Protein AF-A0A009HPF0-F1 (afdb_monomer_lite)

Sequence (62 aa):
MSFRAAADELGVTQGAIAQQVRALEEHLGVTLFQRLPRGLALTPEGANYLVNMTHAFDILTE

Structure (mmCIF, N/CA/C/O backbone):
data_AF-A0A009HPF0-F1
#
_entry.id   AF-A0A009HPF0-F1
#
loop_
_atom_site.group_PDB
_atom_site.id
_atom_site.type_symbol
_atom_site.label_atom_id
_atom_site.label_alt_id
_atom_site.label_comp_id
_atom_site.label_asym_id
_atom_site.label_entity_id
_atom_site.label_seq_id
_atom_site.pdbx_PDB_ins_code
_atom_site.Cartn_x
_atom_site.Cartn_y
_atom_site.Cartn_z
_atom_site.occupancy
_atom_site.B_iso_or_equiv
_atom_site.auth_seq_id
_atom_site.auth_comp_id
_atom_site.auth_asym_id
_atom_site.auth_atom_id
_atom_site.pdbx_PDB_model_num
ATOM 1 N N . MET A 1 1 ? 3.795 -8.979 7.021 1.00 76.38 1 MET A N 1
ATOM 2 C CA . MET A 1 1 ? 3.756 -8.194 5.766 1.00 76.38 1 MET A CA 1
ATOM 3 C C . MET A 1 1 ? 4.868 -7.146 5.793 1.00 76.38 1 MET A C 1
ATOM 5 O O . MET A 1 1 ? 5.128 -6.606 6.864 1.00 76.38 1 MET A O 1
ATOM 9 N N . SER A 1 2 ? 5.563 -6.875 4.680 1.00 88.31 2 SER A N 1
ATOM 10 C CA . SER A 1 2 ? 6.533 -5.765 4.595 1.00 88.31 2 SER A CA 1
ATOM 11 C C . SER A 1 2 ? 6.514 -5.115 3.206 1.00 88.31 2 SER A C 1
ATOM 13 O O . SER A 1 2 ? 6.359 -5.824 2.216 1.00 88.31 2 SER A O 1
ATOM 15 N N . PHE A 1 3 ? 6.718 -3.793 3.119 1.00 90.25 3 PHE A N 1
ATOM 16 C CA . PHE A 1 3 ? 6.813 -3.100 1.823 1.00 90.25 3 PHE A CA 1
ATOM 17 C C . PHE A 1 3 ? 8.021 -3.536 1.005 1.00 90.25 3 PHE A C 1
ATOM 19 O O . PHE A 1 3 ? 7.978 -3.461 -0.213 1.00 90.25 3 PHE A O 1
ATOM 26 N N . ARG A 1 4 ? 9.091 -3.998 1.660 1.00 92.69 4 ARG A N 1
ATOM 27 C CA . ARG A 1 4 ? 10.253 -4.543 0.961 1.00 92.69 4 ARG A CA 1
ATOM 28 C C . ARG A 1 4 ? 9.880 -5.807 0.189 1.00 92.69 4 ARG A C 1
ATOM 30 O O . ARG A 1 4 ? 10.127 -5.861 -1.000 1.00 92.69 4 ARG A O 1
ATOM 37 N N . ALA A 1 5 ? 9.222 -6.759 0.849 1.00 91.94 5 ALA A N 1
ATOM 38 C CA . ALA A 1 5 ? 8.795 -7.996 0.197 1.00 91.94 5 ALA A CA 1
ATOM 39 C C . ALA A 1 5 ? 7.826 -7.729 -0.969 1.00 91.94 5 ALA A C 1
ATOM 41 O O . ALA A 1 5 ? 7.995 -8.303 -2.035 1.00 91.94 5 ALA A O 1
ATOM 42 N N . ALA A 1 6 ? 6.867 -6.811 -0.792 1.00 91.94 6 ALA A N 1
ATOM 43 C CA . ALA A 1 6 ? 5.956 -6.416 -1.870 1.00 91.94 6 ALA A CA 1
ATOM 44 C C . ALA A 1 6 ? 6.686 -5.726 -3.037 1.00 91.94 6 ALA A C 1
ATOM 46 O O . ALA A 1 6 ? 6.355 -5.940 -4.197 1.00 91.94 6 ALA A O 1
ATOM 47 N N . ALA A 1 7 ? 7.688 -4.895 -2.741 1.00 93.62 7 ALA A N 1
ATOM 48 C CA . ALA A 1 7 ? 8.497 -4.247 -3.766 1.00 93.62 7 ALA A CA 1
ATOM 49 C C . ALA A 1 7 ? 9.330 -5.259 -4.565 1.00 93.62 7 ALA A C 1
ATOM 51 O O . ALA A 1 7 ? 9.389 -5.152 -5.787 1.00 93.62 7 ALA A O 1
ATOM 52 N N . ASP A 1 8 ? 9.907 -6.255 -3.885 1.00 95.62 8 ASP A N 1
ATOM 53 C CA . ASP A 1 8 ? 10.663 -7.341 -4.514 1.00 95.62 8 ASP A CA 1
ATOM 54 C C . ASP A 1 8 ? 9.759 -8.181 -5.441 1.00 95.62 8 ASP A C 1
ATOM 56 O O . ASP A 1 8 ? 10.151 -8.485 -6.565 1.00 95.62 8 ASP A O 1
ATOM 60 N N . GLU A 1 9 ? 8.531 -8.499 -5.012 1.00 94.38 9 GLU A N 1
ATOM 61 C CA . GLU A 1 9 ? 7.533 -9.230 -5.813 1.00 94.38 9 GLU A CA 1
ATOM 62 C C . GLU A 1 9 ? 7.096 -8.456 -7.067 1.00 94.38 9 GLU A C 1
ATOM 64 O O . GLU A 1 9 ? 6.941 -9.035 -8.140 1.00 94.38 9 GLU A O 1
ATOM 69 N N . LEU A 1 10 ? 6.945 -7.135 -6.946 1.00 92.69 10 LEU A N 1
ATOM 70 C CA . LEU A 1 10 ? 6.488 -6.260 -8.028 1.00 92.69 10 LEU A CA 1
ATOM 71 C C . LEU A 1 10 ? 7.633 -5.692 -8.888 1.00 92.69 10 LEU A C 1
ATOM 73 O O . LEU A 1 10 ? 7.375 -4.924 -9.813 1.00 92.69 10 LEU A O 1
ATOM 77 N N . GLY A 1 11 ? 8.894 -6.039 -8.600 1.00 95.56 11 GLY A N 1
ATOM 78 C CA . GLY A 1 11 ? 10.060 -5.568 -9.356 1.00 95.56 11 GLY A CA 1
ATOM 79 C C . GLY A 1 11 ? 10.321 -4.060 -9.241 1.00 95.56 11 GLY A C 1
ATOM 80 O O . GLY A 1 11 ? 10.859 -3.450 -10.165 1.00 95.56 11 GLY A O 1
ATOM 81 N N . VAL A 1 12 ? 9.934 -3.439 -8.124 1.00 95.88 12 VAL A N 1
ATOM 82 C CA . VAL A 1 12 ? 10.062 -1.991 -7.885 1.00 95.88 12 VAL A CA 1
ATOM 83 C C . VAL A 1 12 ? 10.868 -1.693 -6.620 1.00 95.88 12 VAL A C 1
ATOM 85 O O . VAL A 1 12 ? 11.265 -2.584 -5.875 1.00 95.88 12 VAL A O 1
ATOM 88 N N . THR A 1 13 ? 11.136 -0.414 -6.343 1.00 96.44 13 THR A N 1
ATOM 89 C CA . THR A 1 13 ? 11.829 -0.029 -5.107 1.00 96.44 13 THR A CA 1
ATOM 90 C C . THR A 1 13 ? 10.865 0.026 -3.922 1.00 96.44 13 THR A C 1
ATOM 92 O O . THR A 1 13 ? 9.706 0.425 -4.048 1.00 96.44 13 THR A O 1
ATOM 95 N N . GLN A 1 14 ? 11.364 -0.285 -2.722 1.00 93.75 14 GLN A N 1
ATOM 96 C CA . GLN A 1 14 ? 10.596 -0.121 -1.482 1.00 93.75 14 GLN A CA 1
ATOM 97 C C . GLN A 1 14 ? 10.065 1.315 -1.313 1.00 93.75 14 GLN A C 1
ATOM 99 O O . GLN A 1 14 ? 8.960 1.512 -0.808 1.00 93.75 14 GLN A O 1
ATOM 104 N N . GLY A 1 15 ? 10.849 2.317 -1.729 1.00 95.69 15 GLY A N 1
ATOM 105 C CA . GLY A 1 15 ? 10.450 3.724 -1.684 1.00 95.69 15 GLY A CA 1
ATOM 106 C C . GLY A 1 15 ? 9.255 4.023 -2.587 1.00 95.69 15 GLY A C 1
ATOM 107 O O . GLY A 1 15 ? 8.335 4.709 -2.150 1.00 95.69 15 GLY A O 1
ATOM 108 N N . ALA A 1 16 ? 9.226 3.447 -3.794 1.00 95.81 16 ALA A N 1
ATOM 109 C CA . ALA A 1 16 ? 8.104 3.590 -4.717 1.00 95.81 16 ALA A CA 1
ATOM 110 C C . ALA A 1 16 ? 6.812 2.995 -4.134 1.00 95.81 16 ALA A C 1
ATOM 112 O O . ALA A 1 16 ? 5.788 3.671 -4.120 1.00 95.81 16 ALA A O 1
ATOM 113 N N . ILE A 1 17 ? 6.863 1.783 -3.565 1.00 95.12 17 ILE A N 1
ATOM 114 C CA . ILE A 1 17 ? 5.693 1.178 -2.901 1.00 95.12 17 ILE A CA 1
ATOM 115 C C . ILE A 1 17 ? 5.220 2.030 -1.721 1.00 95.12 17 ILE A C 1
ATOM 117 O O . ILE A 1 17 ? 4.031 2.310 -1.599 1.00 95.12 17 ILE A O 1
ATOM 121 N N . ALA A 1 18 ? 6.139 2.489 -0.867 1.00 94.31 18 ALA A N 1
ATOM 122 C CA . ALA A 1 18 ? 5.782 3.328 0.273 1.00 94.31 18 ALA A CA 1
ATOM 123 C C . ALA A 1 18 ? 5.143 4.662 -0.154 1.00 94.31 18 ALA A C 1
ATOM 125 O O . ALA A 1 18 ? 4.231 5.140 0.518 1.00 94.31 18 ALA A O 1
ATOM 126 N N . GLN A 1 19 ? 5.602 5.254 -1.260 1.00 96.56 19 GLN A N 1
ATOM 127 C CA . GLN A 1 19 ? 5.017 6.471 -1.815 1.00 96.56 19 GLN A CA 1
ATOM 128 C C . GLN A 1 19 ? 3.610 6.223 -2.365 1.00 96.56 19 GLN A C 1
ATOM 130 O O . GLN A 1 19 ? 2.715 7.010 -2.075 1.00 96.56 19 GLN A O 1
ATOM 135 N N . GLN A 1 20 ? 3.399 5.131 -3.107 1.00 95.50 20 GLN A N 1
ATOM 136 C CA . GLN A 1 20 ? 2.081 4.798 -3.654 1.00 95.50 20 GLN A CA 1
ATOM 137 C C . GLN A 1 20 ? 1.059 4.522 -2.550 1.00 95.50 20 GLN A C 1
ATOM 139 O O . GLN A 1 20 ? -0.061 5.022 -2.605 1.00 95.50 20 GLN A O 1
ATOM 144 N N . VAL A 1 21 ? 1.460 3.793 -1.504 1.00 95.19 21 VAL A N 1
ATOM 145 C CA . VAL A 1 21 ? 0.595 3.551 -0.343 1.00 95.19 21 VAL A CA 1
ATOM 146 C C . VAL A 1 21 ? 0.247 4.859 0.362 1.00 95.19 21 VAL A C 1
ATOM 148 O O . VAL A 1 21 ? -0.920 5.084 0.656 1.00 95.19 21 VAL A O 1
ATOM 151 N N . ARG A 1 22 ? 1.221 5.754 0.573 1.00 96.19 22 ARG A N 1
ATOM 152 C CA . ARG A 1 22 ? 0.949 7.063 1.181 1.00 96.19 22 ARG A CA 1
ATOM 153 C C . ARG A 1 22 ? -0.022 7.890 0.340 1.00 96.19 22 ARG A C 1
ATOM 155 O O . ARG A 1 22 ? -0.958 8.452 0.890 1.00 96.19 22 ARG A O 1
ATOM 162 N N . ALA A 1 23 ? 0.190 7.959 -0.973 1.00 97.69 23 ALA A N 1
ATOM 163 C CA . ALA A 1 23 ? -0.689 8.707 -1.868 1.00 97.69 23 ALA A CA 1
ATOM 164 C C . ALA A 1 23 ? -2.125 8.156 -1.843 1.00 97.69 23 ALA A C 1
ATOM 166 O O . ALA A 1 23 ? -3.085 8.921 -1.866 1.00 97.69 23 ALA A O 1
ATOM 167 N N . LEU A 1 24 ? -2.274 6.832 -1.747 1.00 96.69 24 LEU A N 1
ATOM 168 C CA . LEU A 1 24 ? -3.572 6.184 -1.591 1.00 96.69 24 LEU A CA 1
ATOM 169 C C . LEU A 1 24 ? -4.229 6.526 -0.246 1.00 96.69 24 LEU A C 1
ATOM 171 O O . LEU A 1 24 ? -5.400 6.886 -0.219 1.00 96.69 24 LEU A O 1
ATOM 175 N N . GLU A 1 25 ? -3.485 6.447 0.856 1.00 97.25 25 GLU A N 1
ATOM 176 C CA . GLU A 1 25 ? -3.971 6.829 2.189 1.00 97.25 25 GLU A CA 1
ATOM 177 C C . GLU A 1 25 ? -4.408 8.304 2.232 1.00 97.25 25 GLU A C 1
ATOM 179 O O . GLU A 1 25 ? -5.470 8.622 2.763 1.00 97.25 25 GLU A O 1
ATOM 184 N N . GLU A 1 26 ? -3.640 9.201 1.605 1.00 97.94 26 GLU A N 1
ATOM 185 C CA . GLU A 1 26 ? -3.983 10.622 1.454 1.00 97.94 26 GLU A CA 1
ATOM 186 C C . GLU A 1 26 ? -5.254 10.821 0.620 1.00 97.94 26 GLU A C 1
ATOM 188 O O . GLU A 1 26 ? -6.118 11.611 0.998 1.00 97.94 26 GLU A O 1
ATOM 193 N N . HIS A 1 27 ? -5.399 10.089 -0.486 1.00 97.31 27 HIS A N 1
ATOM 194 C CA . HIS A 1 27 ? -6.586 10.159 -1.335 1.00 97.31 27 HIS A CA 1
ATOM 195 C C . HIS A 1 27 ? -7.851 9.665 -0.619 1.00 97.31 27 HIS A C 1
ATOM 197 O O . HIS A 1 27 ? -8.919 10.255 -0.773 1.00 97.31 27 HIS A O 1
ATOM 203 N N . LEU A 1 28 ? -7.734 8.596 0.172 1.00 95.75 28 LEU A N 1
ATOM 204 C CA . LEU A 1 28 ? -8.846 8.018 0.927 1.00 95.75 28 LEU A CA 1
ATOM 205 C C . LEU A 1 28 ? -9.125 8.759 2.245 1.00 95.75 28 LEU A C 1
ATOM 207 O O . LEU A 1 28 ? -10.190 8.579 2.833 1.00 95.75 28 LEU A O 1
ATOM 211 N N . GLY A 1 29 ? -8.177 9.564 2.732 1.00 97.50 29 GLY A N 1
ATOM 212 C CA . GLY A 1 29 ? -8.263 10.244 4.025 1.00 97.50 29 GLY A CA 1
ATOM 213 C C . GLY A 1 29 ? -8.175 9.302 5.232 1.00 97.50 29 GLY A C 1
ATOM 214 O O . GLY A 1 29 ? -8.579 9.682 6.330 1.00 97.50 29 GLY A O 1
ATOM 215 N N . VAL A 1 30 ? -7.666 8.080 5.045 1.00 96.69 30 VAL A N 1
ATOM 216 C CA . VAL A 1 30 ? -7.530 7.059 6.094 1.00 96.69 30 VAL A CA 1
ATOM 217 C C . VAL A 1 30 ? -6.175 6.369 6.012 1.00 96.69 30 VAL A C 1
ATOM 219 O O . VAL A 1 30 ? -5.623 6.174 4.932 1.00 96.69 30 VAL A O 1
ATOM 222 N N . THR A 1 31 ? -5.661 5.939 7.160 1.00 96.94 31 THR A N 1
ATOM 223 C CA . THR A 1 31 ? -4.457 5.104 7.229 1.00 96.94 31 THR A CA 1
ATOM 224 C C . THR A 1 31 ? -4.846 3.645 7.017 1.00 96.94 31 THR A C 1
ATOM 226 O O . THR A 1 31 ? -5.681 3.121 7.751 1.00 96.94 31 THR A O 1
ATOM 229 N N . LEU A 1 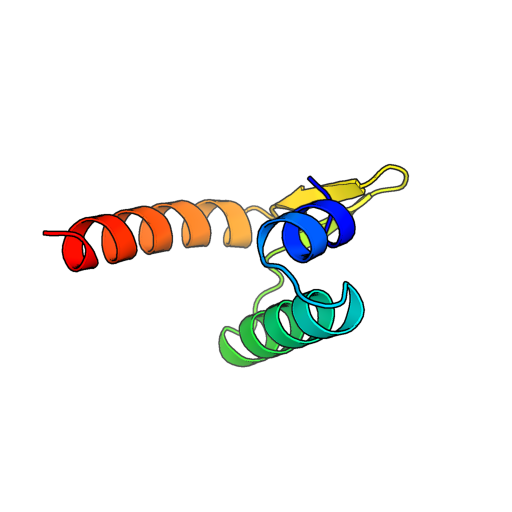32 ? -4.226 2.969 6.055 1.00 96.69 32 LEU A N 1
ATOM 230 C CA . LEU A 1 32 ? -4.476 1.565 5.721 1.00 96.69 32 LEU A CA 1
ATOM 231 C C . LEU A 1 32 ? -3.469 0.634 6.406 1.00 96.69 32 LEU A C 1
ATOM 233 O O . LEU A 1 32 ? -3.800 -0.507 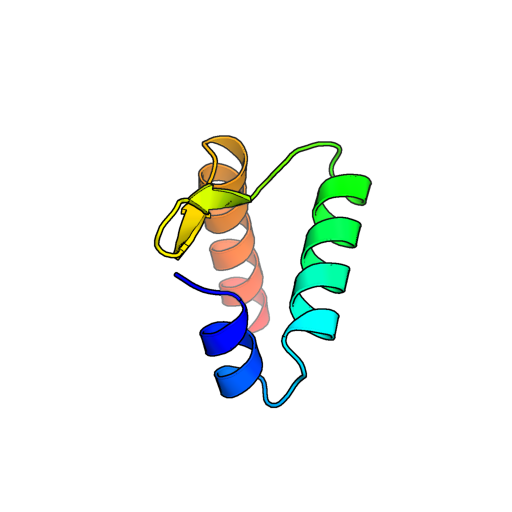6.738 1.00 96.69 32 LEU A O 1
ATOM 237 N N . PHE A 1 33 ? -2.243 1.111 6.640 1.00 96.12 33 PHE A N 1
ATOM 238 C CA . PHE A 1 33 ? -1.185 0.323 7.267 1.00 96.12 33 PHE A CA 1
ATOM 239 C C . PHE A 1 33 ? -0.603 0.997 8.505 1.00 96.12 33 PHE A C 1
ATOM 241 O O . PHE A 1 33 ? -0.243 2.170 8.508 1.00 96.12 33 PHE A O 1
ATOM 248 N N . GLN A 1 34 ? -0.385 0.202 9.548 1.00 94.62 34 GLN A N 1
ATOM 249 C CA . GLN A 1 34 ? 0.355 0.611 10.737 1.00 94.62 34 GLN A CA 1
ATOM 250 C C . GLN A 1 34 ? 1.734 -0.049 10.773 1.00 94.62 34 GLN A C 1
ATOM 252 O O . GLN A 1 34 ? 1.901 -1.243 10.492 1.00 94.62 34 GLN A O 1
ATOM 257 N N . ARG A 1 35 ? 2.747 0.745 11.131 1.00 92.12 35 ARG A N 1
ATOM 258 C CA . ARG A 1 35 ? 4.118 0.257 11.306 1.00 92.12 35 ARG A CA 1
ATOM 259 C C . ARG A 1 35 ? 4.255 -0.431 12.655 1.00 92.12 35 ARG A C 1
ATOM 261 O O . ARG A 1 35 ? 3.943 0.151 13.687 1.00 92.12 35 ARG A O 1
ATOM 268 N N . LEU A 1 36 ? 4.787 -1.647 12.635 1.00 92.69 36 LEU A N 1
ATOM 269 C CA . LEU A 1 36 ? 5.120 -2.421 13.823 1.00 92.69 36 LEU A CA 1
ATOM 270 C C . LEU A 1 36 ? 6.644 -2.569 13.941 1.00 92.69 36 LEU A C 1
ATOM 272 O O . LEU A 1 36 ? 7.342 -2.511 12.924 1.00 92.69 36 LEU A O 1
ATOM 276 N N . PRO A 1 37 ? 7.185 -2.855 15.143 1.00 89.19 37 PRO A N 1
ATOM 277 C CA . PRO A 1 37 ? 8.623 -3.071 15.332 1.00 89.19 37 PRO A CA 1
ATOM 278 C C . PRO A 1 37 ? 9.228 -4.138 14.405 1.00 89.19 37 PRO A C 1
ATOM 280 O O . PRO A 1 37 ? 10.413 -4.087 14.092 1.00 89.19 37 PRO A O 1
ATOM 283 N N . ARG A 1 38 ? 8.421 -5.111 13.952 1.00 86.44 38 ARG A N 1
ATOM 284 C CA . ARG A 1 38 ? 8.843 -6.185 13.037 1.00 86.44 38 ARG A CA 1
ATOM 285 C C . ARG A 1 38 ? 7.911 -6.352 11.834 1.00 86.44 38 ARG A C 1
ATOM 287 O O . ARG A 1 38 ? 7.576 -7.473 11.464 1.00 86.44 38 ARG A O 1
ATOM 294 N N . GLY A 1 39 ? 7.498 -5.249 11.210 1.00 88.88 39 GLY A N 1
ATOM 295 C CA . GLY A 1 39 ? 6.806 -5.291 9.920 1.00 88.88 39 GLY A CA 1
ATOM 296 C C . GLY A 1 39 ? 5.651 -4.307 9.806 1.00 88.88 39 GLY A C 1
ATOM 297 O O . GLY A 1 39 ? 5.670 -3.227 10.390 1.00 88.88 39 GLY A O 1
ATOM 298 N N . LEU A 1 40 ? 4.655 -4.693 9.018 1.00 93.31 40 LEU A N 1
ATOM 299 C CA . LEU A 1 40 ? 3.427 -3.942 8.788 1.00 93.31 40 LEU A CA 1
ATOM 300 C C . LEU A 1 40 ? 2.222 -4.812 9.124 1.00 93.31 40 LEU A C 1
ATOM 302 O O . LEU A 1 40 ? 2.233 -6.023 8.868 1.00 93.31 40 LEU A O 1
ATOM 306 N N . ALA A 1 41 ? 1.193 -4.163 9.650 1.00 94.62 41 ALA A N 1
ATOM 307 C CA . ALA A 1 41 ? -0.138 -4.723 9.798 1.00 94.62 41 ALA A CA 1
ATOM 308 C C . ALA A 1 41 ? -1.162 -3.779 9.171 1.00 94.62 41 ALA A C 1
ATOM 310 O O . ALA A 1 41 ? -0.921 -2.576 9.063 1.00 94.62 41 ALA A O 1
ATOM 311 N N . LEU A 1 42 ? -2.301 -4.337 8.772 1.00 96.12 42 LEU A N 1
ATOM 312 C CA . LEU A 1 42 ? -3.451 -3.541 8.367 1.0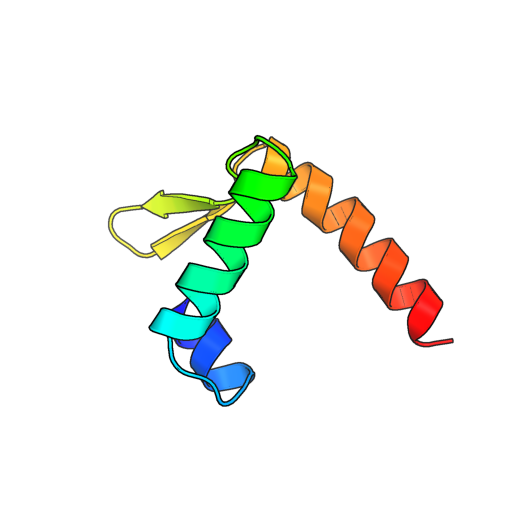0 96.12 42 LEU A CA 1
ATOM 313 C C . LEU A 1 42 ? -4.045 -2.836 9.591 1.00 96.12 42 LEU A C 1
ATOM 315 O O . LEU A 1 42 ? -3.989 -3.343 10.719 1.00 96.12 42 LEU A O 1
ATOM 319 N N . THR A 1 43 ? -4.597 -1.655 9.360 1.00 97.00 43 THR A N 1
ATOM 320 C CA . THR A 1 43 ? -5.574 -1.031 10.257 1.00 97.00 43 THR A CA 1
ATOM 321 C C . THR A 1 43 ? -6.952 -1.675 10.035 1.00 97.00 43 THR A C 1
ATOM 323 O O . THR A 1 43 ? -7.131 -2.416 9.061 1.00 97.00 43 THR A O 1
ATOM 326 N N . PRO A 1 44 ? -7.948 -1.423 10.900 1.00 96.69 44 PRO A N 1
ATOM 327 C CA . PRO A 1 44 ? -9.329 -1.828 10.627 1.00 96.69 44 PRO A CA 1
ATOM 328 C C . PRO A 1 44 ? -9.844 -1.316 9.272 1.00 96.69 44 PRO A C 1
ATOM 330 O O . PRO A 1 44 ? -10.458 -2.063 8.512 1.00 96.69 44 PRO A O 1
ATOM 333 N N . GLU A 1 45 ? -9.532 -0.069 8.927 1.00 96.69 45 GLU A N 1
ATOM 334 C CA . GLU A 1 45 ? -9.877 0.560 7.652 1.00 96.69 45 GLU A CA 1
ATOM 335 C C . GLU A 1 45 ? -9.172 -0.142 6.487 1.00 96.69 45 GLU A C 1
ATOM 337 O O . GLU A 1 45 ? -9.806 -0.463 5.483 1.00 96.69 45 GLU A O 1
ATOM 342 N N . G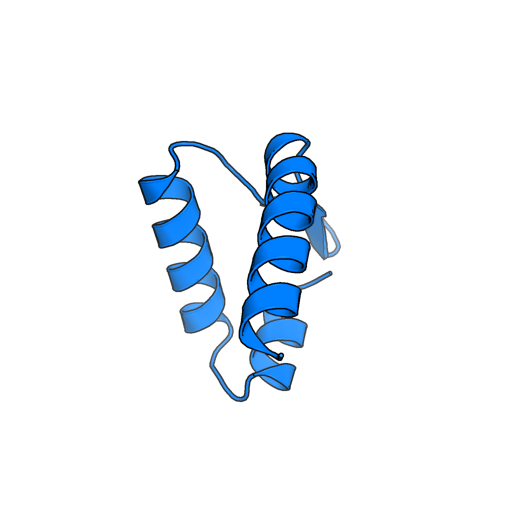LY A 1 46 ? -7.884 -0.460 6.649 1.00 96.69 46 GLY A N 1
ATOM 343 C CA . GLY A 1 46 ? -7.101 -1.223 5.680 1.00 96.69 46 GLY A CA 1
ATOM 344 C C . GLY A 1 46 ? -7.652 -2.624 5.432 1.00 96.69 46 GLY A C 1
ATOM 345 O O . GLY A 1 46 ? -7.706 -3.068 4.287 1.00 96.69 46 GLY A O 1
ATOM 346 N N . ALA A 1 47 ? -8.102 -3.311 6.483 1.00 96.44 47 ALA A N 1
ATOM 347 C CA . ALA A 1 47 ? -8.717 -4.629 6.366 1.00 96.44 47 ALA A CA 1
ATOM 348 C C . ALA A 1 47 ? -10.042 -4.575 5.589 1.00 96.44 47 ALA A C 1
ATOM 350 O O . ALA A 1 47 ? -10.260 -5.395 4.700 1.00 96.44 47 ALA A O 1
ATOM 351 N N . ASN A 1 48 ? -10.890 -3.580 5.865 1.00 95.75 48 ASN A N 1
ATOM 352 C CA . ASN A 1 48 ? -12.138 -3.378 5.123 1.00 95.75 48 ASN A CA 1
ATOM 353 C C . ASN A 1 48 ? -11.877 -3.018 3.655 1.00 95.75 48 ASN A C 1
ATOM 355 O O . ASN A 1 48 ? -12.534 -3.538 2.754 1.00 95.75 48 ASN A O 1
ATOM 359 N N . TYR A 1 49 ? -10.899 -2.146 3.406 1.00 95.69 49 TYR A N 1
ATOM 360 C CA . TYR A 1 49 ? -10.535 -1.729 2.058 1.00 95.69 49 TYR A CA 1
ATOM 361 C C . TYR A 1 49 ? -9.987 -2.895 1.224 1.00 95.69 49 TYR A C 1
ATOM 363 O O . TYR A 1 49 ? -10.363 -3.043 0.063 1.00 95.69 49 TYR A O 1
ATOM 371 N N . LEU A 1 50 ? -9.174 -3.770 1.829 1.00 95.19 50 LEU A N 1
ATOM 372 C CA . LEU A 1 50 ? -8.644 -4.967 1.175 1.00 95.19 50 LEU A CA 1
ATOM 373 C C . LEU A 1 50 ? -9.759 -5.875 0.642 1.00 95.19 50 LEU A C 1
ATOM 375 O O . LEU A 1 50 ? -9.680 -6.302 -0.503 1.00 95.19 50 LEU A O 1
ATOM 379 N N . VAL A 1 51 ? -10.802 -6.143 1.436 1.00 94.94 51 VAL A N 1
ATOM 380 C CA . VAL A 1 51 ? -11.930 -6.993 1.005 1.00 94.94 51 VAL A CA 1
ATOM 381 C C . VAL A 1 51 ? -12.580 -6.437 -0.263 1.00 94.94 51 VAL A C 1
ATOM 383 O O . VAL A 1 51 ? -12.802 -7.178 -1.220 1.00 94.94 51 VAL A O 1
ATOM 386 N N . ASN A 1 52 ? -12.826 -5.126 -0.294 1.00 93.06 52 ASN A N 1
ATOM 387 C CA . ASN A 1 52 ? -13.437 -4.463 -1.444 1.00 93.06 52 ASN A CA 1
ATOM 388 C C . ASN A 1 52 ? -12.513 -4.470 -2.673 1.00 93.06 52 ASN A C 1
ATOM 390 O O . ASN A 1 52 ? -12.979 -4.708 -3.785 1.00 93.06 52 ASN A O 1
ATOM 394 N N . MET A 1 53 ? -11.209 -4.228 -2.487 1.00 94.56 53 MET A N 1
ATOM 395 C CA . MET A 1 53 ? -10.234 -4.255 -3.581 1.00 94.56 53 MET A CA 1
ATOM 396 C C . MET A 1 53 ? -10.075 -5.644 -4.191 1.00 94.56 53 MET A C 1
ATOM 398 O O . MET A 1 53 ? -10.031 -5.748 -5.411 1.00 94.56 53 MET A O 1
ATOM 402 N N . THR A 1 54 ? -9.98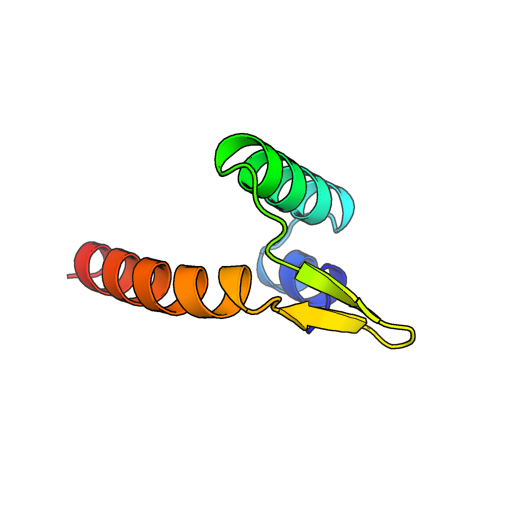1 -6.694 -3.369 1.00 93.88 54 THR A N 1
ATOM 403 C CA . THR A 1 54 ? -9.853 -8.074 -3.860 1.00 93.88 54 THR A CA 1
ATOM 404 C C . THR A 1 54 ? -11.026 -8.410 -4.771 1.00 93.88 54 THR A C 1
ATOM 406 O O . THR A 1 54 ? -10.818 -8.791 -5.915 1.00 93.88 54 THR A O 1
ATOM 409 N N . HIS A 1 55 ? -12.250 -8.118 -4.320 1.00 93.56 55 HIS A N 1
ATOM 410 C CA . HIS A 1 55 ? -13.449 -8.301 -5.135 1.00 93.56 55 HIS A CA 1
ATOM 411 C C . HIS A 1 55 ? -13.409 -7.511 -6.451 1.00 93.56 55 HIS A C 1
ATOM 413 O O . HIS A 1 55 ? -13.819 -8.019 -7.490 1.00 93.56 55 HIS A O 1
ATOM 419 N N . ALA A 1 56 ? -12.932 -6.264 -6.422 1.00 93.38 56 ALA A N 1
ATOM 420 C CA . ALA A 1 56 ? -12.830 -5.442 -7.624 1.00 93.38 56 ALA A CA 1
ATOM 421 C C . ALA A 1 56 ? -11.800 -5.993 -8.628 1.00 93.38 56 ALA A C 1
ATOM 423 O O . ALA A 1 56 ? -12.050 -5.960 -9.830 1.00 93.38 56 ALA A O 1
ATOM 424 N N . PHE A 1 57 ? -10.661 -6.507 -8.157 1.00 93.12 57 PHE A N 1
ATOM 425 C CA . PHE A 1 57 ? -9.651 -7.125 -9.021 1.00 93.12 57 PHE A CA 1
ATOM 426 C C . PHE A 1 57 ? -10.097 -8.471 -9.591 1.00 93.12 57 PHE A C 1
ATOM 428 O O . PHE A 1 57 ? -9.789 -8.749 -10.751 1.00 93.12 57 PHE A O 1
ATOM 435 N N . ASP A 1 58 ? -10.849 -9.263 -8.826 1.00 94.31 58 ASP A N 1
ATOM 436 C CA . ASP A 1 58 ? -11.424 -10.518 -9.314 1.00 94.31 58 ASP A CA 1
ATOM 437 C C . ASP A 1 58 ? -12.326 -10.257 -10.532 1.00 94.31 58 ASP A C 1
ATOM 439 O O . ASP A 1 58 ? -12.183 -10.924 -11.552 1.00 94.31 58 ASP A O 1
ATOM 443 N N . ILE A 1 59 ? -13.158 -9.206 -10.481 1.00 94.31 59 ILE A N 1
ATOM 444 C CA . ILE A 1 59 ? -14.023 -8.791 -11.604 1.00 94.31 59 ILE A CA 1
ATOM 445 C C . ILE A 1 59 ? -13.211 -8.380 -12.842 1.00 94.31 59 ILE A C 1
ATOM 447 O O . ILE A 1 59 ? -13.639 -8.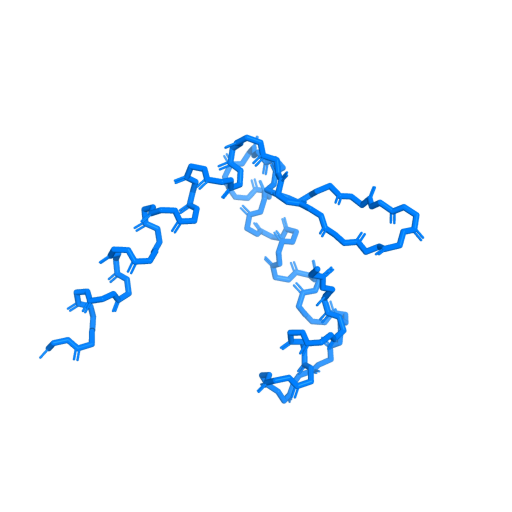619 -13.964 1.00 94.31 59 ILE A O 1
ATOM 451 N N . LEU A 1 60 ? -12.055 -7.731 -12.667 1.00 91.62 60 LEU A N 1
ATOM 452 C CA . LEU A 1 60 ? -11.220 -7.275 -13.791 1.00 91.62 60 LEU A CA 1
ATOM 453 C C . LEU A 1 60 ? -10.440 -8.405 -14.474 1.00 91.62 60 LEU A C 1
ATOM 455 O O . LEU A 1 60 ? -9.851 -8.176 -15.530 1.00 91.62 60 LEU A O 1
ATOM 459 N N . THR A 1 61 ? -10.373 -9.577 -13.846 1.00 87.00 61 THR A N 1
ATOM 460 C CA . THR A 1 61 ? -9.610 -10.727 -14.345 1.00 87.00 61 THR A CA 1
ATOM 461 C C . THR A 1 61 ? -10.503 -11.724 -15.109 1.00 87.00 61 THR A C 1
ATOM 463 O O . THR A 1 61 ? -9.979 -12.666 -15.705 1.00 87.00 61 THR A O 1
ATOM 466 N N . GLU A 1 62 ? -11.824 -11.503 -15.132 1.00 58.69 62 GLU A N 1
ATOM 467 C CA . GLU A 1 62 ? -12.802 -12.186 -16.004 1.00 58.69 62 GLU A CA 1
ATOM 468 C C . GLU A 1 62 ? -12.930 -11.507 -17.380 1.00 58.69 62 GLU A C 1
ATOM 470 O O . GLU A 1 62 ? -13.046 -12.252 -18.383 1.00 58.69 62 GLU A O 1
#

pLDDT: mean 93.56, std 5.63, range [58.69, 97.94]

Radius of gyration: 12.39 Å; chains: 1; bounding box: 26×23×31 Å

Foldseek 3Di:
DALCVVCVVVVHDSVVSVVVQVVVCVVVVHRQWDDDPPHIDGDPVVVVVVVVVVVVVVVVVD

Secondary structure (DSSP, 8-state):
--HHHHHHHTTS-HHHHHHHHHHHHHHHTS--EEEETTEEEE-HHHHHHHHHHHHHHHHHT-